Protein AF-0000000075077682 (afdb_homodimer)

Organism: Methylotuvimicrobium buryatense (NCBI:txid95641)

Solvent-accessible surface area (backbone atoms only — not comparable to full-atom values): 8031 Å² total; per-residue (Å²): 130,83,31,68,85,40,48,37,70,41,74,90,38,81,72,20,36,51,14,46,52,90,46,97,46,37,43,34,56,54,31,40,44,45,31,73,64,49,47,71,66,58,50,37,69,77,37,67,90,53,51,73,65,55,55,30,27,39,31,37,50,49,16,52,50,51,63,64,52,58,52,78,112,129,86,32,67,85,40,48,34,69,40,74,91,40,80,72,20,36,50,13,47,51,89,45,100,45,37,42,33,55,56,31,42,44,45,32,72,63,50,47,72,68,56,49,36,70,76,37,67,90,53,52,74,65,54,55,31,26,40,30,36,49,50,16,52,50,52,64,65,51,56,50,78,112

Secondary structure (DSSP, 8-state):
--GGGTEEE-TTSGGG-EEETTSS-BHHHHHHHHHTT--HHHHHHH-TT--HHHHHHHHHHHHHHHHH-----/--GGGTEEE-TTSGGG-EEETTSS-BHHHHHHHHHTT--HHHHHHH-TT--HHHHHHHHHHHHHHHHH-----

Foldseek 3Di:
DPLPQFWDFDCVAPNRAIDGHPDNHHLVNLVVCVVVPDDPVRVCVVPVVDDPVSSVSSVVVVVVVVVPPDPPD/DPLPQFWDFDCPAPNRAIDGHPDNHHLVNLVVCVVVPDDPVRVCVVPVVDDPVSSVSSVVVVVVVVVPPDPPD

Nearest PDB structures (foldseek):
  2ga1-assembly1_B  TM=9.363E-01  e=1.280E-04  Trichormus variabilis ATCC 29413
  5af3-assembly1_B  TM=8.537E-01  e=1.598E-02  Mycobacterium tuberculosis H37Rv
  5af3-assembly1_A  TM=8.541E-01  e=2.752E-02  Mycobacterium tuberculosis H37Rv
  2ga1-assembly1_B  TM=9.362E-01  e=9.724E-05  Trichormus variabilis ATCC 29413
  5af3-assembly1_B  TM=8.533E-01  e=1.956E-02  Mycobacterium tuberculosis H37Rv

Sequence (146 aa):
MDYRSIITIEPGKRGGKPCIRGLRITVYDVLGWLAEGMSEVEILDDYPELESNDIRACLAFAAEREHSLAAIIMDYRSIITIEPGKRGGKPCIRGLRITVYDVLGWLAEGMSEVEILDDYPELESNDIRACLAFAAEREHSLAAII

Radius of gyration: 14.72 Å; Cα contacts (8 Å, |Δi|>4): 223; chains: 2; bounding box: 34×37×28 Å

InterPro domains:
  IPR007367 VapB45-like, C-terminal [PF04255] (7-62)
  IPR009057 Homedomain-like superfamily [SSF46689] (1-66)
  IPR036388 Winged helix-like DNA-binding domain superfamily [G3DSA:1.10.10.10] (7-73)

pLDDT: mean 92.52, std 12.51, range [33.25, 98.69]

Structure (mmCIF, N/CA/C/O backbone):
data_AF-0000000075077682-model_v1
#
loop_
_entity.id
_entity.type
_entity.pdbx_description
1 polymer 'DUF433 domain-containing protein'
#
loop_
_atom_site.group_PDB
_atom_site.id
_atom_site.type_symbol
_atom_site.label_atom_id
_atom_site.label_alt_id
_atom_site.label_comp_id
_atom_site.label_asym_id
_atom_site.label_entity_id
_atom_site.label_seq_id
_atom_site.pdbx_PDB_ins_code
_atom_site.Cartn_x
_atom_site.Cartn_y
_atom_site.Cartn_z
_atom_site.occupancy
_atom_site.B_iso_or_equiv
_atom_site.auth_seq_id
_atom_site.auth_comp_id
_atom_site.auth_asym_id
_atom_site.auth_atom_id
_atom_site.pdbx_PDB_model_num
ATOM 1 N N . MET A 1 1 ? -2.986 8.555 -10.586 1 67.5 1 MET A N 1
ATOM 2 C CA . MET A 1 1 ? -3.242 9.586 -9.586 1 67.5 1 MET A CA 1
ATOM 3 C C . MET A 1 1 ? -1.949 10.297 -9.195 1 67.5 1 MET A C 1
ATOM 5 O O . MET A 1 1 ? -0.89 9.672 -9.125 1 67.5 1 MET A O 1
ATOM 9 N N . ASP A 1 2 ? -2.037 11.648 -9.234 1 84.25 2 ASP A N 1
ATOM 10 C CA . ASP A 1 2 ? -0.843 12.422 -8.906 1 84.25 2 ASP A CA 1
ATOM 11 C C . ASP A 1 2 ? -0.708 12.609 -7.395 1 84.25 2 ASP A C 1
ATOM 13 O O . ASP A 1 2 ? -1.332 13.508 -6.816 1 84.25 2 ASP A O 1
ATOM 17 N N . TYR A 1 3 ? 0.015 11.695 -6.75 1 93.62 3 TYR A N 1
ATOM 18 C CA . TYR A 1 3 ? 0.175 11.727 -5.301 1 93.62 3 TYR A CA 1
ATOM 19 C C . TYR A 1 3 ? 1.198 12.773 -4.887 1 93.62 3 TYR A C 1
ATOM 21 O O . TYR A 1 3 ? 1.394 13.031 -3.695 1 93.62 3 TYR A O 1
ATOM 29 N N . ARG A 1 4 ? 1.747 13.516 -5.719 1 90.81 4 ARG A N 1
ATOM 30 C CA . ARG A 1 4 ? 2.93 14.336 -5.465 1 90.81 4 ARG A CA 1
ATOM 31 C C . ARG A 1 4 ? 2.566 15.594 -4.684 1 90.81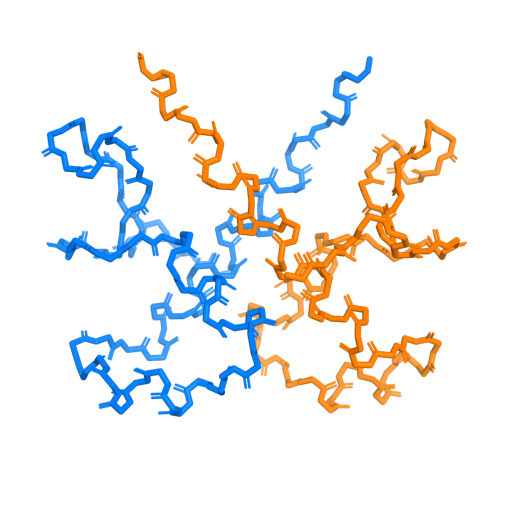 4 ARG A C 1
ATOM 33 O O . ARG A 1 4 ? 3.4 16.141 -3.963 1 90.81 4 ARG A O 1
ATOM 40 N N . SER A 1 5 ? 1.423 16.031 -4.883 1 94.69 5 SER A N 1
ATOM 41 C CA . SER A 1 5 ? 1.011 17.219 -4.145 1 94.69 5 SER A CA 1
ATOM 42 C C . SER A 1 5 ? 0.616 16.875 -2.715 1 94.69 5 SER A C 1
ATOM 44 O O . SER A 1 5 ? 0.468 17.766 -1.874 1 94.69 5 SER A O 1
ATOM 46 N N . ILE A 1 6 ? 0.501 15.602 -2.43 1 97.75 6 ILE A N 1
ATOM 47 C CA . ILE A 1 6 ? -0.024 15.18 -1.137 1 97.75 6 ILE A CA 1
ATOM 48 C C . ILE A 1 6 ? 1.099 14.57 -0.298 1 97.75 6 ILE A C 1
ATOM 50 O O . ILE A 1 6 ? 1.209 14.852 0.898 1 97.75 6 ILE A O 1
ATOM 54 N N . ILE A 1 7 ? 1.916 13.789 -0.891 1 97.81 7 ILE A N 1
ATOM 55 C CA . ILE A 1 7 ? 2.988 13.102 -0.182 1 97.81 7 ILE A CA 1
ATOM 56 C C . ILE A 1 7 ? 4.27 13.922 -0.259 1 97.81 7 ILE A C 1
ATOM 58 O O . ILE A 1 7 ? 4.738 14.258 -1.351 1 97.81 7 ILE A O 1
ATOM 62 N N . THR A 1 8 ? 4.809 14.203 0.878 1 95.62 8 THR A N 1
ATOM 63 C CA . THR A 1 8 ? 6.031 14.992 0.925 1 95.62 8 THR A CA 1
ATOM 64 C C . THR A 1 8 ? 7.117 14.266 1.711 1 95.62 8 THR A C 1
ATOM 66 O O . THR A 1 8 ? 6.816 13.461 2.596 1 95.62 8 THR A O 1
ATOM 69 N N . ILE A 1 9 ? 8.406 14.547 1.353 1 94.31 9 ILE A N 1
ATOM 70 C CA . ILE A 1 9 ? 9.578 14.055 2.064 1 94.31 9 ILE A CA 1
ATOM 71 C C . ILE A 1 9 ? 10.453 15.227 2.506 1 94.31 9 ILE A C 1
ATOM 73 O O . ILE A 1 9 ? 10.977 15.969 1.669 1 94.31 9 ILE A O 1
ATOM 77 N N . GLU A 1 10 ? 10.539 15.32 3.812 1 93.38 10 GLU A N 1
ATOM 78 C CA . GLU A 1 10 ? 11.312 16.422 4.391 1 93.38 10 GLU A CA 1
ATOM 79 C C . GLU A 1 10 ? 12.312 15.906 5.422 1 93.38 10 GLU A C 1
ATOM 81 O O . GLU A 1 10 ? 11.938 15.195 6.359 1 93.38 10 GLU A O 1
ATOM 86 N N . PRO A 1 11 ? 13.594 16.188 5.34 1 89.81 11 PRO A N 1
ATOM 87 C CA . PRO A 1 11 ? 14.641 15.68 6.238 1 89.81 11 PRO A CA 1
ATOM 88 C C . PRO A 1 11 ? 14.312 15.922 7.711 1 89.81 11 PRO A C 1
ATOM 90 O O . PRO A 1 11 ? 14.602 15.07 8.555 1 89.81 11 PRO A O 1
ATOM 93 N N . GLY A 1 12 ? 13.719 16.875 8.141 1 88.56 12 GLY A N 1
ATOM 94 C CA . GLY A 1 12 ? 13.453 17.203 9.531 1 88.56 12 GLY A CA 1
ATOM 95 C C . GLY A 1 12 ? 12.117 16.688 10.023 1 88.56 12 GLY A C 1
ATOM 96 O O . GLY A 1 12 ? 11.766 16.859 11.188 1 88.56 12 GLY A O 1
ATOM 97 N N . LYS A 1 13 ? 11.547 15.953 9.195 1 93.25 13 LYS A N 1
ATOM 98 C CA . LYS A 1 13 ? 10.227 15.445 9.539 1 93.25 13 LYS A CA 1
ATOM 99 C C . LYS A 1 13 ? 10.188 13.922 9.461 1 93.25 13 LYS A C 1
ATOM 101 O O . LYS A 1 13 ? 10.383 13.344 8.391 1 93.25 13 LYS A O 1
ATOM 106 N N . ARG A 1 14 ? 9.883 13.281 10.57 1 95.19 14 ARG A N 1
ATOM 107 C CA . ARG A 1 14 ? 9.789 11.828 10.688 1 95.19 14 ARG A CA 1
ATOM 108 C C . ARG A 1 14 ? 10.984 11.148 10.023 1 95.19 14 ARG A C 1
ATOM 110 O O . ARG A 1 14 ? 10.82 10.18 9.273 1 95.19 14 ARG A O 1
ATOM 117 N N . GLY A 1 15 ? 12.164 11.727 10.219 1 91.88 15 GLY A N 1
ATOM 118 C CA . GLY A 1 15 ? 13.391 11.125 9.727 1 91.88 15 GLY A CA 1
ATOM 119 C C . GLY A 1 15 ? 13.477 11.102 8.211 1 91.88 15 GLY A C 1
ATOM 120 O O . GLY A 1 15 ? 14.203 10.289 7.633 1 91.88 15 GLY A O 1
ATOM 121 N N . GLY A 1 16 ? 12.727 11.898 7.516 1 93.62 16 GLY A N 1
ATOM 122 C CA . GLY A 1 16 ? 12.789 11.961 6.066 1 93.62 16 GLY A CA 1
ATOM 123 C C . GLY A 1 16 ? 11.852 10.984 5.387 1 93.62 16 GLY A C 1
ATOM 124 O O . GLY A 1 16 ? 11.883 10.836 4.16 1 93.62 16 GLY A O 1
ATOM 125 N N . LYS A 1 17 ? 10.992 10.336 6.195 1 95.25 17 LYS A N 1
ATOM 126 C CA . LYS A 1 17 ? 10.008 9.414 5.633 1 95.25 17 LYS A CA 1
ATOM 127 C C . LYS A 1 17 ? 8.914 10.172 4.887 1 95.25 17 LYS A C 1
ATOM 129 O O . LYS A 1 17 ? 8.602 11.312 5.219 1 95.25 17 LYS A O 1
ATOM 134 N N . PRO A 1 18 ? 8.367 9.523 3.828 1 96.75 18 PRO A N 1
ATOM 135 C CA . PRO A 1 18 ? 7.254 10.188 3.15 1 96.75 18 PRO A CA 1
ATOM 136 C C . PRO A 1 18 ? 6.062 10.43 4.07 1 96.75 18 PRO A C 1
ATOM 138 O O . PRO A 1 18 ? 5.574 9.5 4.719 1 96.75 18 PRO A O 1
ATOM 141 N N . CYS A 1 19 ? 5.582 11.688 4.109 1 97.62 19 CYS A N 1
ATOM 142 C CA . CYS A 1 19 ? 4.488 12.094 4.984 1 97.62 19 CYS A CA 1
ATOM 143 C C . CYS A 1 19 ? 3.348 12.703 4.184 1 97.62 19 CYS A C 1
ATOM 145 O O . CYS A 1 19 ? 3.555 13.188 3.07 1 97.62 19 CYS A O 1
ATOM 147 N N . ILE A 1 20 ? 2.127 12.617 4.77 1 98.06 20 ILE A N 1
ATOM 148 C CA . ILE A 1 20 ? 0.943 13.188 4.133 1 98.06 20 ILE A CA 1
ATOM 149 C C . ILE A 1 20 ? 0.913 14.695 4.348 1 98.06 20 ILE A C 1
ATOM 151 O O . ILE A 1 20 ? 0.84 15.164 5.488 1 98.06 20 ILE A O 1
ATOM 155 N N . ARG A 1 21 ? 1.022 15.422 3.188 1 93.94 21 ARG A N 1
ATOM 156 C CA . ARG A 1 21 ? 0.955 16.875 3.24 1 93.94 21 ARG A CA 1
ATOM 157 C C . ARG A 1 21 ? 1.916 17.438 4.285 1 93.94 21 ARG A C 1
ATOM 159 O O . ARG A 1 21 ? 3.117 17.156 4.242 1 93.94 21 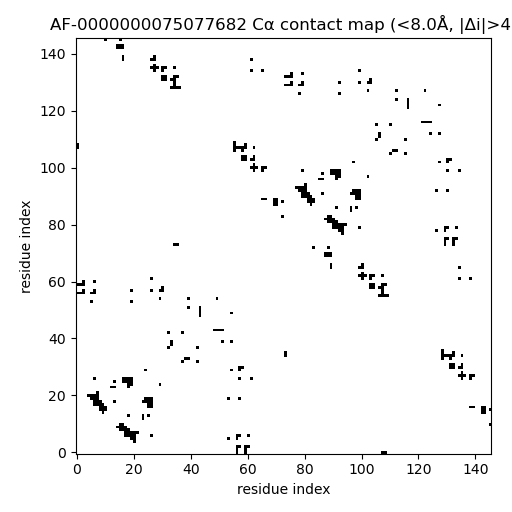ARG A O 1
ATOM 166 N N . GLY A 1 22 ? 1.599 18.078 5.133 1 91.38 22 GLY A N 1
ATOM 167 C CA . GLY A 1 22 ? 2.373 18.688 6.199 1 91.38 22 GLY A CA 1
ATOM 168 C C . GLY A 1 22 ? 2.123 18.047 7.555 1 91.38 22 GLY A C 1
ATOM 169 O O . GLY A 1 22 ? 2.432 18.656 8.586 1 91.38 22 GLY A O 1
ATOM 170 N N . LEU A 1 23 ? 1.621 16.922 7.504 1 96.5 23 LEU A N 1
ATOM 171 C CA . LEU A 1 23 ? 1.32 16.203 8.734 1 96.5 23 LEU A CA 1
ATOM 172 C C . LEU A 1 23 ? 2.455 15.258 9.102 1 96.5 23 LEU A C 1
ATOM 174 O O . LEU A 1 23 ? 3.338 14.992 8.281 1 96.5 23 LEU A O 1
ATOM 178 N N . ARG A 1 24 ? 2.465 14.844 10.375 1 96.81 24 ARG A N 1
ATOM 179 C CA . ARG A 1 24 ? 3.443 13.859 10.828 1 96.81 24 ARG A CA 1
ATOM 180 C C . ARG A 1 24 ? 2.861 12.453 10.781 1 96.81 24 ARG A C 1
ATOM 182 O O . ARG A 1 24 ? 2.922 11.719 11.773 1 96.81 24 ARG A O 1
ATOM 189 N N . ILE A 1 25 ? 2.123 12.148 9.711 1 98.38 25 ILE A N 1
ATOM 190 C CA . ILE A 1 25 ? 1.588 10.836 9.391 1 98.38 25 ILE A CA 1
ATOM 191 C C . ILE A 1 25 ? 2.248 10.305 8.117 1 98.38 25 ILE A C 1
ATOM 193 O O . ILE A 1 25 ? 2.152 10.93 7.059 1 98.38 25 ILE A O 1
ATOM 197 N N . THR A 1 26 ? 2.938 9.242 8.25 1 98.12 26 THR A N 1
ATOM 198 C CA . THR A 1 26 ? 3.711 8.719 7.125 1 98.12 26 THR A CA 1
ATOM 199 C C . THR A 1 26 ? 2.852 7.812 6.25 1 98.12 26 THR A C 1
ATOM 201 O O . THR A 1 26 ? 1.797 7.34 6.684 1 98.12 26 THR A O 1
ATOM 204 N N . VAL A 1 27 ? 3.369 7.551 5.059 1 98.31 27 VAL A N 1
ATOM 205 C CA . VAL A 1 27 ? 2.785 6.551 4.172 1 98.31 27 VAL A CA 1
ATOM 206 C C . VAL A 1 27 ? 2.781 5.188 4.863 1 98.31 27 VAL A C 1
ATOM 208 O O . VAL A 1 27 ? 1.798 4.449 4.781 1 98.31 27 VAL A O 1
ATOM 211 N N . TYR A 1 28 ? 3.803 4.895 5.598 1 97.5 28 TYR A N 1
ATOM 212 C CA . TYR A 1 28 ? 3.922 3.643 6.332 1 97.5 28 TYR A CA 1
ATOM 213 C C . TYR A 1 28 ? 2.779 3.482 7.328 1 97.5 28 TYR A C 1
ATOM 215 O O . TYR A 1 28 ? 2.213 2.396 7.465 1 97.5 28 TYR A O 1
ATOM 223 N N . ASP A 1 29 ? 2.467 4.523 8.008 1 98.25 29 ASP A N 1
ATOM 224 C CA . ASP A 1 29 ? 1.383 4.453 8.984 1 98.25 29 ASP A CA 1
ATOM 225 C C . ASP A 1 29 ? 0.073 4.031 8.312 1 98.25 29 ASP A C 1
ATOM 227 O O . ASP A 1 29 ? -0.589 3.1 8.773 1 98.25 29 ASP A O 1
ATOM 231 N N . VAL A 1 30 ? -0.243 4.707 7.266 1 98.69 30 VAL A N 1
ATOM 232 C CA . VAL A 1 30 ? -1.511 4.48 6.578 1 98.69 30 VAL A CA 1
ATOM 233 C C . VAL A 1 30 ? -1.551 3.061 6.023 1 98.69 30 VAL A C 1
ATOM 235 O O . VAL A 1 30 ? -2.535 2.342 6.215 1 98.69 30 VAL A O 1
ATOM 238 N N . LEU A 1 31 ? -0.479 2.67 5.379 1 98.38 31 LEU A N 1
ATOM 239 C CA . LEU A 1 31 ? -0.433 1.32 4.824 1 98.38 31 LEU A CA 1
ATOM 240 C C . LEU A 1 31 ? -0.52 0.275 5.934 1 98.38 31 LEU A C 1
ATOM 242 O O . LEU A 1 31 ? -1.127 -0.782 5.75 1 98.38 31 LEU A O 1
ATOM 246 N N . GLY A 1 32 ? 0.101 0.533 7.039 1 98.25 32 GLY A N 1
ATOM 247 C CA . GLY A 1 32 ? 0.041 -0.368 8.18 1 98.25 32 GLY A CA 1
ATOM 248 C C . GLY A 1 32 ? -1.365 -0.56 8.719 1 98.25 32 GLY A C 1
ATOM 249 O O . GLY A 1 32 ? -1.774 -1.684 9.016 1 98.25 32 GLY A O 1
ATOM 250 N N . TRP A 1 33 ? -2.107 0.535 8.859 1 98.56 33 TRP A N 1
ATOM 251 C CA . TRP A 1 33 ? -3.484 0.442 9.328 1 98.56 33 TRP A CA 1
ATOM 252 C C . TRP A 1 33 ? -4.336 -0.378 8.359 1 98.56 33 TRP A C 1
ATOM 254 O O . TRP A 1 33 ? -5.098 -1.25 8.789 1 98.56 33 TRP A O 1
ATOM 264 N N . LEU A 1 34 ? -4.16 -0.097 7.059 1 98 34 LEU A N 1
ATOM 265 C CA . LEU A 1 34 ? -4.887 -0.864 6.055 1 98 34 LEU A CA 1
ATOM 266 C C . LEU A 1 34 ? -4.527 -2.344 6.137 1 98 34 LEU A C 1
ATOM 268 O O . LEU A 1 34 ? -5.406 -3.205 6.035 1 98 34 LEU A O 1
ATOM 272 N N . ALA A 1 35 ? -3.285 -2.625 6.371 1 97.56 35 ALA A N 1
ATOM 273 C CA . ALA A 1 35 ? -2.807 -4 6.465 1 97.56 35 ALA A CA 1
ATOM 274 C C . ALA A 1 35 ? -3.426 -4.719 7.66 1 97.56 35 ALA A C 1
ATOM 276 O O . ALA A 1 35 ? -3.654 -5.93 7.613 1 97.56 35 ALA A O 1
ATOM 277 N N . GLU A 1 36 ? -3.727 -3.996 8.641 1 96.62 36 GLU A N 1
ATOM 278 C CA . GLU A 1 36 ? -4.312 -4.559 9.859 1 96.62 36 GLU A CA 1
ATOM 279 C C . GLU A 1 36 ? -5.82 -4.746 9.703 1 96.62 36 GLU A C 1
ATOM 281 O O . GLU A 1 36 ? -6.48 -5.262 10.609 1 96.62 36 GLU A O 1
ATOM 286 N N . GLY A 1 37 ? -6.367 -4.234 8.641 1 95.56 37 GLY A N 1
ATOM 287 C CA . GLY A 1 37 ? -7.766 -4.504 8.344 1 95.56 37 GLY A CA 1
ATOM 288 C C . GLY A 1 37 ? -8.672 -3.309 8.594 1 95.56 37 GLY A C 1
ATOM 289 O O . GLY A 1 37 ? -9.891 -3.4 8.43 1 95.56 37 GLY A O 1
ATOM 290 N N . MET A 1 38 ? -8.055 -2.248 8.945 1 97.25 38 MET A N 1
ATOM 291 C CA . MET A 1 38 ? -8.891 -1.062 9.102 1 97.25 38 MET A CA 1
ATOM 292 C C . MET A 1 38 ? -9.414 -0.581 7.754 1 97.25 38 MET A C 1
ATOM 294 O O . MET A 1 38 ? -8.688 -0.577 6.766 1 97.25 38 MET A O 1
ATOM 298 N N . SER A 1 39 ? -10.688 -0.168 7.75 1 96.44 39 SER A N 1
ATOM 299 C CA . SER A 1 39 ? -11.258 0.426 6.543 1 96.44 39 SER A CA 1
ATOM 300 C C . SER A 1 39 ? -10.875 1.898 6.422 1 96.44 39 SER A C 1
ATOM 302 O O . SER A 1 39 ? -10.445 2.518 7.398 1 96.44 39 SER A O 1
ATOM 304 N N . GLU A 1 40 ? -11.07 2.42 5.203 1 97.31 40 GLU A N 1
ATOM 305 C CA . GLU A 1 40 ? -10.859 3.852 5.008 1 97.31 40 GLU A CA 1
ATOM 306 C C . GLU A 1 40 ? -11.703 4.672 5.98 1 97.31 40 GLU A C 1
ATOM 308 O O . GLU A 1 40 ? -11.219 5.637 6.57 1 97.31 40 GLU A O 1
ATOM 313 N N . VAL A 1 41 ? -12.883 4.246 6.117 1 97.31 41 VAL A N 1
ATOM 314 C CA . VAL A 1 41 ? -13.805 4.969 6.984 1 97.31 41 VAL A CA 1
ATOM 315 C C . VAL A 1 41 ? -13.289 4.953 8.422 1 97.31 41 VAL A C 1
ATOM 317 O O . VAL A 1 41 ? -13.297 5.984 9.102 1 97.31 41 VAL A O 1
ATOM 320 N N . GLU A 1 42 ? -12.844 3.854 8.914 1 98.31 42 GLU A N 1
ATOM 321 C CA . GLU A 1 42 ? -12.289 3.736 10.258 1 98.31 42 GLU A CA 1
ATOM 322 C C . GLU A 1 42 ? -11.07 4.629 10.438 1 98.31 42 GLU A C 1
ATOM 324 O O . GLU A 1 42 ? -10.922 5.305 11.461 1 98.31 42 GLU A O 1
ATOM 329 N N . ILE A 1 43 ? -10.211 4.688 9.477 1 98.69 43 ILE A N 1
ATOM 330 C CA . ILE A 1 43 ? -8.992 5.488 9.539 1 98.69 43 ILE A CA 1
ATOM 331 C C . ILE A 1 43 ? -9.352 6.973 9.617 1 98.69 43 ILE A C 1
ATOM 333 O O . ILE A 1 43 ? -8.812 7.707 10.445 1 98.69 43 ILE A O 1
ATOM 337 N N . LEU A 1 44 ? -10.297 7.398 8.781 1 98.56 44 LEU A N 1
ATOM 338 C CA . LEU A 1 44 ? -10.672 8.805 8.734 1 98.56 44 LEU A CA 1
ATOM 339 C C . LEU A 1 44 ? -11.367 9.227 10.023 1 98.56 44 LEU A C 1
ATOM 341 O O . LEU A 1 44 ? -11.25 10.375 10.453 1 98.56 44 LEU A O 1
ATOM 345 N N . ASP A 1 45 ? -12.078 8.281 10.656 1 98.62 45 ASP A N 1
ATOM 346 C CA . ASP A 1 45 ? -12.695 8.555 11.945 1 98.62 45 ASP A CA 1
ATOM 347 C C . ASP A 1 45 ? -11.641 8.758 13.031 1 98.62 45 ASP A C 1
ATOM 349 O O . ASP A 1 45 ? -11.789 9.633 13.891 1 98.62 45 ASP A O 1
ATOM 353 N N . ASP A 1 46 ? -10.562 8.031 13.008 1 98.5 46 ASP A N 1
ATOM 354 C CA . ASP A 1 46 ? -9.5 8.086 14.008 1 98.5 46 ASP A CA 1
ATOM 355 C C . ASP A 1 46 ? -8.57 9.266 13.766 1 98.5 46 ASP A C 1
ATOM 357 O O . ASP A 1 46 ? -7.965 9.797 14.695 1 98.5 46 ASP A O 1
ATOM 361 N N . TYR A 1 47 ? -8.438 9.602 12.508 1 98.5 47 TYR A N 1
ATOM 362 C CA . TYR A 1 47 ? -7.586 10.711 12.086 1 98.5 47 TYR A CA 1
ATOM 363 C C . TYR A 1 47 ? -8.344 11.672 11.18 1 98.5 47 TYR A C 1
ATOM 365 O O . TYR A 1 47 ? -8.117 11.695 9.969 1 98.5 47 TYR A O 1
ATOM 373 N N . PRO A 1 48 ? -9.148 12.461 11.836 1 98.31 48 PRO A N 1
ATOM 374 C CA . PRO A 1 48 ? -10.023 13.336 11.062 1 98.31 48 PRO A CA 1
ATOM 375 C C . PRO A 1 48 ? -9.258 14.359 10.234 1 98.31 48 PRO A C 1
ATOM 377 O O . PRO A 1 48 ? -9.828 14.992 9.344 1 98.31 48 PRO A O 1
ATOM 380 N N . GLU A 1 49 ? -7.988 14.562 10.5 1 98.12 49 GLU A N 1
ATOM 381 C CA . GLU A 1 49 ? -7.152 15.461 9.703 1 98.12 49 GLU A CA 1
ATOM 382 C C . GLU A 1 49 ? -6.863 14.859 8.328 1 98.12 49 GLU A C 1
ATOM 384 O O . GLU A 1 49 ? -6.418 15.57 7.422 1 98.12 49 GLU A O 1
ATOM 389 N N . LEU A 1 50 ? -7.094 13.633 8.195 1 98.5 50 LEU A N 1
ATOM 390 C CA . LEU A 1 50 ? -6.863 12.969 6.918 1 98.5 50 LEU A CA 1
ATOM 391 C C . LEU A 1 50 ? -8.094 13.062 6.027 1 98.5 50 LEU A C 1
ATOM 393 O O . LEU A 1 50 ? -9.211 13.219 6.52 1 98.5 50 LEU A O 1
ATOM 397 N N . GLU A 1 51 ? -7.836 12.969 4.68 1 97.19 51 GLU A N 1
ATOM 398 C CA . GLU A 1 51 ? -8.883 12.875 3.666 1 97.19 51 GLU A CA 1
ATOM 399 C C . GLU A 1 51 ? -8.766 11.586 2.867 1 97.19 51 GLU A C 1
ATOM 401 O O . GLU A 1 51 ? -7.703 10.961 2.83 1 97.19 51 GLU A O 1
ATOM 406 N N . SER A 1 52 ? -9.914 11.25 2.213 1 96.88 52 SER A N 1
ATOM 407 C CA . SER A 1 52 ? -9.914 10.047 1.387 1 96.88 52 SER A CA 1
ATOM 408 C C . SER A 1 52 ? -8.789 10.086 0.352 1 96.88 52 SER A C 1
ATOM 410 O O . SER A 1 52 ? -8.125 9.078 0.112 1 96.88 52 SER A O 1
ATOM 412 N N . ASN A 1 53 ? -8.617 11.25 -0.184 1 96.62 53 ASN A N 1
ATOM 413 C CA . ASN A 1 53 ? -7.578 11.406 -1.199 1 96.62 53 ASN A CA 1
ATOM 414 C C . ASN A 1 53 ? -6.184 11.172 -0.617 1 96.62 53 ASN A C 1
ATOM 416 O O . ASN A 1 53 ? -5.273 10.742 -1.328 1 96.62 53 ASN A O 1
ATOM 420 N N . ASP A 1 54 ? -5.988 11.406 0.618 1 98.12 54 ASP A N 1
ATOM 421 C CA . ASP A 1 54 ? -4.707 11.141 1.264 1 98.12 54 ASP A CA 1
ATOM 422 C C . ASP A 1 54 ? -4.41 9.641 1.292 1 98.12 54 ASP A C 1
ATOM 424 O O . ASP A 1 54 ? -3.275 9.227 1.047 1 98.12 54 ASP A O 1
ATOM 428 N N . ILE A 1 55 ? -5.469 8.891 1.578 1 98.25 55 ILE A N 1
ATOM 429 C CA . ILE A 1 55 ? -5.312 7.438 1.632 1 98.25 55 ILE A CA 1
ATOM 430 C C . ILE A 1 55 ? -4.984 6.902 0.24 1 98.25 55 ILE A C 1
ATOM 432 O O . ILE A 1 55 ? -4.047 6.117 0.076 1 98.25 55 ILE A O 1
ATOM 436 N N . ARG A 1 56 ? -5.684 7.406 -0.731 1 97.56 56 ARG A N 1
ATOM 437 C CA . ARG A 1 56 ? -5.43 6.977 -2.102 1 97.56 56 ARG A CA 1
ATOM 438 C C . ARG A 1 56 ? -4.023 7.363 -2.547 1 97.56 56 ARG A C 1
ATOM 440 O O . ARG A 1 56 ? -3.365 6.609 -3.264 1 97.56 56 ARG A O 1
ATOM 447 N N . ALA A 1 57 ? -3.607 8.539 -2.176 1 98.31 57 ALA A N 1
ATOM 448 C CA . ALA A 1 57 ? -2.264 8.992 -2.518 1 98.31 57 ALA A CA 1
ATOM 449 C C . ALA A 1 57 ? -1.2 8.078 -1.923 1 98.31 57 ALA A C 1
ATOM 451 O O . ALA A 1 57 ? -0.193 7.781 -2.57 1 98.31 57 ALA A O 1
ATOM 452 N N . CYS A 1 58 ? -1.397 7.625 -0.697 1 98.62 58 CYS A N 1
ATOM 453 C CA . CYS A 1 58 ? -0.461 6.688 -0.083 1 98.62 58 CYS A CA 1
ATOM 454 C C . CYS A 1 58 ? -0.367 5.402 -0.894 1 98.62 58 CYS A C 1
ATOM 456 O O . CYS A 1 58 ? 0.729 4.891 -1.13 1 98.62 58 CYS A O 1
ATOM 458 N N . LEU A 1 59 ? -1.511 4.93 -1.301 1 98.44 59 LEU A N 1
ATOM 459 C CA . LEU A 1 59 ? -1.563 3.701 -2.086 1 98.44 59 LEU A CA 1
ATOM 460 C C . LEU A 1 59 ? -0.883 3.891 -3.438 1 98.44 59 LEU A C 1
ATOM 462 O O . LEU A 1 59 ? -0.122 3.027 -3.881 1 98.44 59 LEU A O 1
ATOM 466 N N . ALA A 1 60 ? -1.134 4.969 -4.074 1 98.19 60 ALA A N 1
ATOM 467 C CA . ALA A 1 60 ? -0.522 5.266 -5.367 1 98.19 60 ALA A CA 1
ATOM 468 C C . ALA A 1 60 ? 0.991 5.41 -5.238 1 98.19 60 ALA A C 1
ATOM 470 O O . ALA A 1 60 ? 1.743 4.91 -6.078 1 98.19 60 ALA A O 1
ATOM 471 N N . PHE A 1 61 ? 1.42 6.121 -4.219 1 97.5 61 PHE A N 1
ATOM 472 C CA . PHE A 1 61 ? 2.84 6.281 -3.93 1 97.5 61 PHE A CA 1
ATOM 473 C C . PHE A 1 61 ? 3.52 4.926 -3.775 1 97.5 61 PHE A C 1
ATOM 475 O O . PHE A 1 61 ? 4.555 4.672 -4.391 1 97.5 61 PHE A O 1
ATOM 482 N N . ALA A 1 62 ? 2.896 4.074 -2.967 1 96.94 62 ALA A N 1
ATOM 483 C CA . ALA A 1 62 ? 3.457 2.748 -2.717 1 96.94 62 ALA A CA 1
ATOM 484 C C . ALA A 1 62 ? 3.473 1.91 -3.99 1 96.94 62 ALA A C 1
ATOM 486 O O . ALA A 1 62 ? 4.426 1.171 -4.242 1 96.94 62 ALA A O 1
ATOM 487 N N . ALA A 1 63 ? 2.418 1.992 -4.754 1 96.69 63 ALA A N 1
ATOM 488 C CA . ALA A 1 63 ? 2.367 1.27 -6.023 1 96.69 63 ALA A CA 1
ATOM 489 C C . ALA A 1 63 ? 3.518 1.684 -6.938 1 96.69 63 ALA A C 1
ATOM 491 O O . ALA A 1 63 ? 4.211 0.832 -7.496 1 96.69 63 ALA A O 1
ATOM 492 N N . GLU A 1 64 ? 3.715 2.93 -7.09 1 94.56 64 GLU A N 1
ATOM 493 C CA . GLU A 1 64 ? 4.781 3.428 -7.957 1 94.56 64 GLU A CA 1
ATOM 494 C C . GLU A 1 64 ? 6.152 2.984 -7.453 1 94.56 64 GLU A C 1
ATOM 496 O O . GLU A 1 64 ? 7.027 2.641 -8.25 1 94.56 64 GLU A O 1
ATOM 501 N N . ARG A 1 65 ? 6.371 3.047 -6.184 1 92.38 65 ARG A N 1
ATOM 502 C CA . ARG A 1 65 ? 7.629 2.58 -5.613 1 92.38 65 ARG A CA 1
ATOM 503 C C . ARG A 1 65 ? 7.883 1.12 -5.969 1 92.38 65 ARG A C 1
ATOM 505 O O . ARG A 1 65 ? 9 0.754 -6.344 1 92.38 65 A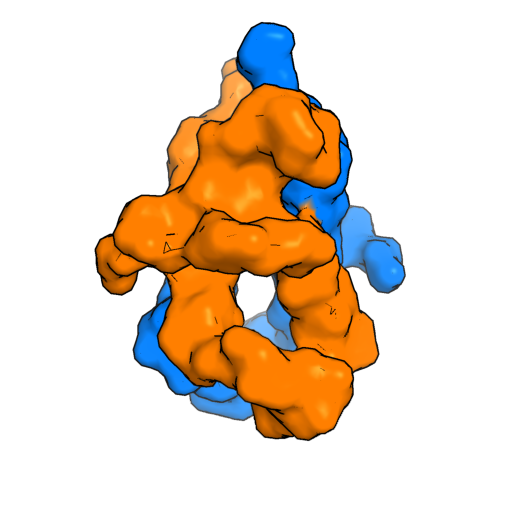RG A O 1
ATOM 512 N N . GLU A 1 66 ? 6.84 0.284 -5.859 1 92.56 66 GLU A N 1
ATOM 513 C CA . GLU A 1 66 ? 6.988 -1.139 -6.152 1 92.56 66 GLU A CA 1
ATOM 514 C C . GLU A 1 66 ? 7.18 -1.376 -7.648 1 92.56 66 GLU A C 1
ATOM 516 O O . GLU A 1 66 ? 7.816 -2.352 -8.055 1 92.56 66 GLU A O 1
ATOM 521 N N . HIS A 1 67 ? 6.621 -0.483 -8.391 1 90 67 HIS A N 1
ATOM 522 C CA . HIS A 1 67 ? 6.812 -0.597 -9.836 1 90 67 HIS A CA 1
ATOM 523 C C . HIS A 1 67 ? 8.258 -0.323 -10.227 1 90 67 HIS A C 1
ATOM 525 O O . HIS A 1 67 ? 8.805 -0.98 -11.117 1 90 67 HIS A O 1
ATOM 531 N N . SER A 1 68 ? 8.773 0.594 -9.531 1 85.06 68 SER A N 1
ATOM 532 C CA . SER A 1 68 ? 10.094 1.099 -9.906 1 85.06 68 SER A CA 1
ATOM 533 C C . SER A 1 68 ? 11.203 0.236 -9.312 1 85.06 68 SER A C 1
ATOM 535 O O . SER A 1 68 ? 12.312 0.185 -9.844 1 85.06 68 SER A O 1
ATOM 537 N N . LEU A 1 69 ? 10.906 -0.241 -8.078 1 72.12 69 LEU A N 1
ATOM 538 C CA . LEU A 1 69 ? 11.93 -1.049 -7.438 1 72.12 69 LEU A CA 1
ATOM 539 C C . LEU A 1 69 ? 12.109 -2.379 -8.156 1 72.12 69 LEU A C 1
ATOM 541 O O . LEU A 1 69 ? 11.141 -3.09 -8.414 1 72.12 69 LEU A O 1
ATOM 545 N N . ALA A 1 70 ? 12.93 -2.291 -9.219 1 55.75 70 ALA A N 1
ATOM 546 C CA . ALA A 1 70 ? 13.344 -3.533 -9.867 1 55.75 70 ALA A CA 1
ATOM 547 C C . ALA A 1 70 ? 14.156 -4.402 -8.914 1 55.75 70 ALA A C 1
ATOM 549 O O . ALA A 1 70 ? 14.812 -3.893 -8 1 55.75 70 ALA A O 1
ATOM 550 N N . ALA A 1 71 ? 13.68 -5.727 -8.625 1 50.28 71 ALA A N 1
ATOM 551 C CA . ALA A 1 71 ? 14.625 -6.598 -7.922 1 50.28 71 ALA A CA 1
ATOM 552 C C . ALA A 1 71 ? 16.047 -6.414 -8.453 1 50.28 71 ALA A C 1
ATOM 554 O O . ALA A 1 71 ? 16.344 -6.777 -9.594 1 50.28 71 ALA A O 1
ATOM 555 N N . ILE A 1 72 ? 16.5 -5.211 -8.195 1 44.19 72 ILE A N 1
ATOM 556 C CA . ILE A 1 72 ? 17.906 -5.242 -8.57 1 44.19 72 ILE A CA 1
ATOM 557 C C . ILE A 1 72 ? 18.531 -6.551 -8.094 1 44.19 72 ILE A C 1
ATOM 559 O O . ILE A 1 72 ? 18.656 -6.785 -6.891 1 44.19 72 ILE A O 1
ATOM 563 N N . ILE A 1 73 ? 17.969 -7.539 -8.375 1 33.25 73 ILE A N 1
ATOM 564 C CA . ILE A 1 73 ? 18.906 -8.656 -8.336 1 33.25 73 ILE A CA 1
ATOM 565 C C . ILE A 1 73 ? 20.016 -8.43 -9.359 1 33.25 73 ILE A C 1
ATOM 567 O O . ILE A 1 73 ? 19.75 -7.973 -10.477 1 33.25 73 ILE A O 1
ATOM 571 N N . MET B 1 1 ? 1.604 -8.75 10.516 1 68.56 1 MET B N 1
ATOM 572 C CA . MET B 1 1 ? 1.18 -9.828 9.633 1 68.56 1 MET B CA 1
ATOM 573 C C . MET B 1 1 ? 2.361 -10.375 8.836 1 68.56 1 MET B C 1
ATOM 575 O O . MET B 1 1 ? 3.256 -9.617 8.445 1 68.56 1 MET B O 1
ATOM 579 N N . ASP B 1 2 ? 2.457 -11.727 8.859 1 84.56 2 ASP B N 1
ATOM 580 C CA . ASP B 1 2 ? 3.574 -12.344 8.148 1 84.56 2 ASP B CA 1
ATOM 581 C C . ASP B 1 2 ? 3.242 -12.547 6.672 1 84.56 2 ASP B C 1
ATOM 583 O O . ASP B 1 2 ? 2.596 -13.531 6.305 1 84.56 2 ASP B O 1
ATOM 587 N N . TYR B 1 3 ? 3.607 -11.562 5.852 1 93.5 3 TYR B N 1
ATOM 588 C CA . TYR B 1 3 ? 3.299 -11.602 4.426 1 93.5 3 TYR B CA 1
ATOM 589 C C . TYR B 1 3 ? 4.266 -12.523 3.686 1 93.5 3 TYR B C 1
ATOM 591 O O . TYR B 1 3 ? 4.098 -12.773 2.49 1 93.5 3 TYR B O 1
ATOM 599 N N . ARG B 1 4 ? 5.137 -13.164 4.281 1 90.94 4 ARG B N 1
ATOM 600 C CA . ARG B 1 4 ? 6.27 -13.828 3.646 1 90.94 4 ARG B CA 1
ATOM 601 C C . ARG B 1 4 ? 5.836 -15.133 2.988 1 90.94 4 ARG B C 1
ATOM 603 O O . ARG B 1 4 ? 6.465 -15.586 2.029 1 90.94 4 ARG B O 1
ATOM 610 N N . SER B 1 5 ? 4.883 -15.711 3.539 1 94.56 5 SER B N 1
ATOM 611 C CA . SER B 1 5 ? 4.414 -16.953 2.943 1 94.56 5 SER B CA 1
ATOM 612 C C . SER B 1 5 ? 3.545 -16.688 1.718 1 94.56 5 SER B C 1
ATOM 614 O O . SER B 1 5 ? 3.26 -17.609 0.944 1 94.56 5 SER B O 1
ATOM 616 N N . ILE B 1 6 ? 3.188 -15.461 1.519 1 97.69 6 ILE B N 1
ATOM 617 C CA . ILE B 1 6 ? 2.23 -15.133 0.467 1 97.69 6 ILE B CA 1
ATOM 618 C C . ILE B 1 6 ? 2.945 -14.406 -0.669 1 97.69 6 ILE B C 1
ATOM 620 O O . ILE B 1 6 ? 2.709 -14.695 -1.845 1 97.69 6 ILE B O 1
ATOM 624 N N . ILE B 1 7 ? 3.801 -13.508 -0.361 1 97.75 7 ILE B N 1
ATOM 625 C CA . ILE B 1 7 ? 4.496 -12.703 -1.356 1 97.75 7 ILE B CA 1
ATOM 626 C C . ILE B 1 7 ? 5.832 -13.352 -1.708 1 97.75 7 ILE B C 1
ATOM 628 O O . ILE B 1 7 ? 6.66 -13.602 -0.827 1 97.75 7 ILE B O 1
ATOM 632 N N . THR B 1 8 ? 6.016 -13.562 -2.961 1 95.5 8 THR B N 1
ATOM 633 C CA . THR B 1 8 ? 7.254 -14.195 -3.408 1 95.5 8 THR B CA 1
ATOM 634 C C . THR B 1 8 ? 7.93 -13.344 -4.484 1 95.5 8 THR B C 1
ATOM 636 O O . THR B 1 8 ? 7.262 -12.609 -5.211 1 95.5 8 THR B O 1
ATOM 639 N N . ILE B 1 9 ? 9.289 -13.461 -4.559 1 94.19 9 ILE B N 1
ATOM 640 C CA . ILE B 1 9 ? 10.102 -12.836 -5.598 1 94.19 9 ILE B CA 1
ATOM 641 C C . ILE B 1 9 ? 10.922 -13.898 -6.32 1 94.19 9 ILE B C 1
ATOM 643 O O . ILE B 1 9 ? 11.773 -14.555 -5.711 1 94.19 9 ILE B O 1
ATOM 647 N N . GLU B 1 10 ? 10.609 -14.008 -7.582 1 93.12 10 GLU B N 1
ATOM 648 C CA . GLU B 1 10 ? 11.281 -15.008 -8.398 1 93.12 10 GLU B CA 1
ATOM 649 C C . GLU B 1 10 ? 11.836 -14.391 -9.688 1 93.12 10 GLU B C 1
ATOM 651 O O . GLU B 1 10 ? 11.102 -13.742 -10.438 1 93.12 10 GLU B O 1
ATOM 656 N N . PRO B 1 11 ? 13.094 -14.492 -10.047 1 89.69 11 PRO B N 1
ATOM 657 C CA . PRO B 1 11 ? 13.727 -13.875 -11.211 1 89.69 11 PRO B CA 1
ATOM 658 C C . PRO B 1 11 ? 12.984 -14.172 -12.516 1 89.69 11 PRO B C 1
ATOM 660 O O . PRO B 1 11 ? 12.883 -13.297 -13.383 1 89.69 11 PRO B O 1
ATOM 663 N N . GLY B 1 12 ? 12.406 -15.211 -12.758 1 88.38 12 GLY B N 1
ATOM 664 C CA . GLY B 1 12 ? 11.75 -15.602 -13.992 1 88.38 12 GLY B CA 1
ATOM 665 C C . GLY B 1 12 ? 10.273 -15.266 -14.016 1 88.38 12 GLY B C 1
ATOM 666 O O . GLY B 1 12 ? 9.5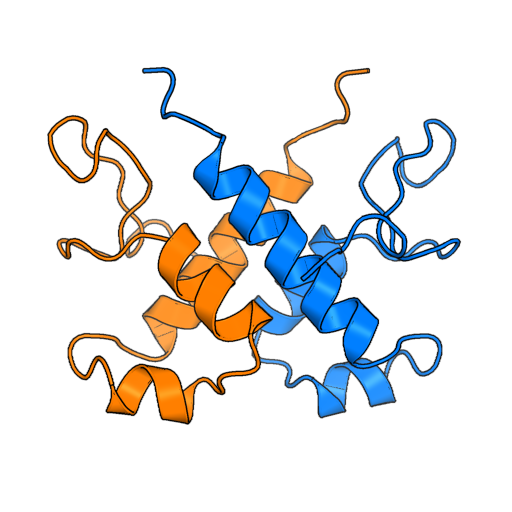94 -15.484 -15.023 1 88.38 12 GLY B O 1
ATOM 667 N N . LYS B 1 13 ? 9.922 -14.617 -13.031 1 93.19 13 LYS B N 1
ATOM 668 C CA . LYS B 1 13 ? 8.5 -14.281 -12.914 1 93.19 13 LYS B CA 1
ATOM 669 C C . LYS B 1 13 ? 8.297 -12.773 -12.797 1 93.19 13 LYS B C 1
ATOM 671 O O . LYS B 1 13 ? 8.75 -12.156 -11.828 1 93.19 13 LYS B O 1
ATOM 676 N N . ARG B 1 14 ? 7.578 -12.203 -13.734 1 95.06 14 ARG B N 1
ATOM 677 C CA . ARG B 1 14 ? 7.273 -10.773 -13.789 1 95.06 14 ARG B CA 1
ATOM 678 C C . ARG B 1 14 ? 8.523 -9.938 -13.523 1 95.06 14 ARG B C 1
ATOM 680 O O . ARG B 1 14 ? 8.484 -8.984 -12.742 1 95.06 14 ARG B O 1
ATOM 687 N N . GLY B 1 15 ? 9.656 -10.367 -14.102 1 91.75 15 GLY B N 1
ATOM 688 C CA . GLY B 1 15 ? 10.891 -9.602 -14.008 1 91.75 15 GLY B CA 1
ATOM 689 C C . GLY B 1 15 ? 11.445 -9.539 -12.594 1 91.75 15 GLY B C 1
ATOM 690 O O . GLY B 1 15 ? 12.195 -8.625 -12.258 1 91.75 15 GLY B O 1
ATOM 691 N N . GLY B 1 16 ? 11.047 -10.414 -11.719 1 93.38 16 GLY B N 1
ATOM 692 C CA . GLY B 1 16 ? 11.578 -10.438 -10.359 1 93.38 16 GLY B CA 1
ATOM 693 C C . GLY B 1 16 ? 10.781 -9.578 -9.398 1 93.38 16 GLY B C 1
ATOM 694 O O . GLY B 1 16 ? 11.18 -9.391 -8.242 1 93.38 16 GLY B O 1
ATOM 695 N N . LYS B 1 17 ? 9.633 -9.062 -9.875 1 95.19 17 LYS B N 1
ATOM 696 C CA . LYS B 1 17 ? 8.766 -8.266 -9.016 1 95.19 17 LYS B CA 1
ATOM 697 C C . LYS B 1 17 ? 8.078 -9.141 -7.973 1 95.19 17 LYS B C 1
ATOM 699 O O . LYS B 1 17 ? 7.824 -10.328 -8.219 1 95.19 17 LYS B O 1
ATOM 704 N N . PRO B 1 18 ? 7.828 -8.555 -6.789 1 96.69 18 PRO B N 1
ATOM 705 C CA . PRO B 1 18 ? 7.082 -9.344 -5.805 1 96.69 18 PRO B CA 1
ATOM 706 C C . PRO B 1 18 ? 5.699 -9.758 -6.305 1 96.69 18 PRO B C 1
ATOM 708 O O . PRO B 1 18 ? 4.922 -8.906 -6.746 1 96.69 18 PRO B O 1
ATOM 711 N N . CYS B 1 19 ? 5.398 -11.062 -6.207 1 97.62 19 CYS B N 1
ATOM 712 C CA . CYS B 1 19 ? 4.145 -11.617 -6.699 1 97.62 19 CYS B CA 1
ATOM 713 C C . CYS B 1 19 ? 3.402 -12.359 -5.59 1 97.62 19 CYS B C 1
ATOM 715 O O . CYS B 1 19 ? 4.016 -12.789 -4.609 1 97.62 19 CYS B O 1
ATOM 717 N N . ILE B 1 20 ? 2.059 -12.422 -5.766 1 98 20 ILE B N 1
ATOM 718 C CA . ILE B 1 20 ? 1.221 -13.125 -4.797 1 98 20 ILE B CA 1
ATOM 719 C C . ILE B 1 20 ? 1.316 -14.633 -5.027 1 98 20 ILE B C 1
ATOM 721 O O . ILE B 1 20 ? 0.959 -15.125 -6.098 1 98 20 ILE B O 1
ATOM 725 N N . ARG B 1 21 ? 1.878 -15.312 -3.965 1 93.5 21 ARG B N 1
ATOM 726 C CA . ARG B 1 21 ? 1.986 -16.766 -4.023 1 93.5 21 ARG B CA 1
ATOM 727 C C . ARG B 1 21 ? 2.652 -17.219 -5.32 1 93.5 21 ARG B C 1
ATOM 729 O O . ARG B 1 21 ? 3.781 -16.812 -5.617 1 93.5 21 ARG B O 1
ATOM 736 N N . GLY B 1 22 ? 2.16 -17.875 -6.059 1 90.75 22 GLY B N 1
ATOM 737 C CA . GLY B 1 22 ? 2.635 -18.406 -7.324 1 90.75 22 GLY B CA 1
ATOM 738 C C . GLY B 1 22 ? 1.882 -17.844 -8.523 1 90.75 22 GLY B C 1
ATOM 739 O O . GLY B 1 22 ? 1.929 -18.422 -9.609 1 90.75 22 GLY B O 1
ATOM 740 N N . LEU B 1 23 ? 1.271 -16.797 -8.289 1 96.38 23 LEU B N 1
ATOM 741 C CA . LEU B 1 23 ? 0.502 -16.156 -9.352 1 96.38 23 LEU B CA 1
ATOM 742 C C . LEU B 1 23 ? 1.326 -15.078 -10.047 1 96.38 23 LEU B C 1
ATOM 744 O O . LEU B 1 23 ? 2.379 -14.68 -9.539 1 96.38 23 LEU B O 1
ATOM 748 N N . ARG B 1 24 ? 0.879 -14.703 -11.242 1 96.62 24 ARG B N 1
ATOM 749 C CA . ARG B 1 24 ? 1.523 -13.609 -11.961 1 96.62 24 ARG B CA 1
ATOM 750 C C . ARG B 1 24 ? 0.808 -12.289 -11.703 1 96.62 24 ARG B C 1
ATOM 752 O O . ARG B 1 24 ? 0.451 -11.578 -12.648 1 96.62 24 ARG B O 1
ATOM 759 N N . ILE B 1 25 ? 0.43 -12.055 -10.445 1 98.31 25 ILE B N 1
ATOM 760 C CA . ILE B 1 25 ? -0.14 -10.812 -9.938 1 98.31 25 ILE B CA 1
ATOM 761 C C . ILE B 1 25 ? 0.816 -10.18 -8.93 1 98.31 25 ILE B C 1
ATOM 763 O O . ILE B 1 25 ? 1.14 -10.797 -7.906 1 98.31 25 ILE B O 1
ATOM 767 N N . THR B 1 26 ? 1.281 -9.039 -9.242 1 98.12 26 THR B N 1
ATOM 768 C CA . THR B 1 26 ? 2.297 -8.406 -8.414 1 98.12 26 THR B CA 1
ATOM 769 C C . THR B 1 26 ? 1.648 -7.602 -7.289 1 98.12 26 THR B C 1
ATOM 771 O O . THR B 1 26 ? 0.46 -7.277 -7.352 1 98.12 26 THR B O 1
ATOM 774 N N . VAL B 1 27 ? 2.48 -7.25 -6.324 1 98.25 27 VAL B N 1
ATOM 775 C CA . VAL B 1 27 ? 2.088 -6.316 -5.273 1 98.25 27 VAL B CA 1
ATOM 776 C C . VAL B 1 27 ? 1.689 -4.98 -5.898 1 98.25 27 VAL B C 1
ATOM 778 O O . VAL B 1 27 ? 0.697 -4.371 -5.492 1 98.25 27 VAL B O 1
ATOM 781 N N . TYR B 1 28 ? 2.383 -4.578 -6.91 1 97.44 28 TYR B N 1
ATOM 782 C CA . TYR B 1 28 ? 2.104 -3.33 -7.613 1 97.44 28 TYR B CA 1
ATOM 783 C C . TYR B 1 28 ? 0.696 -3.338 -8.195 1 97.44 28 TYR B C 1
ATOM 785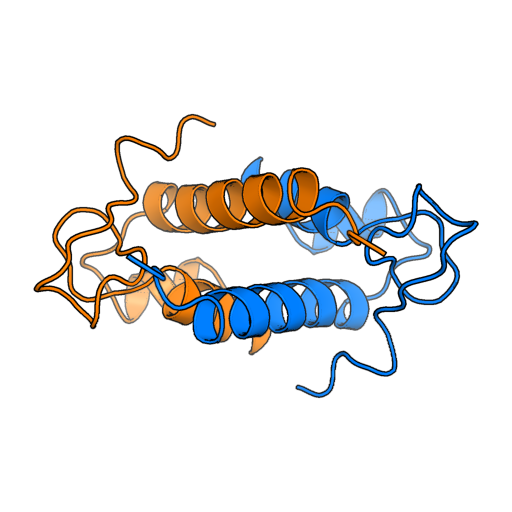 O O . TYR B 1 28 ? -0.017 -2.334 -8.133 1 97.44 28 TYR B O 1
ATOM 793 N N . ASP B 1 29 ? 0.32 -4.414 -8.766 1 98.25 29 ASP B N 1
ATOM 794 C CA . ASP B 1 29 ? -1.017 -4.504 -9.344 1 98.25 29 ASP B CA 1
ATOM 795 C C . ASP B 1 29 ? -2.09 -4.238 -8.289 1 98.25 29 ASP B C 1
ATOM 797 O O . ASP B 1 29 ? -2.977 -3.408 -8.492 1 98.25 29 ASP B O 1
ATOM 801 N N . VAL B 1 30 ? -1.978 -4.926 -7.211 1 98.69 30 VAL B N 1
ATOM 802 C CA . VAL B 1 30 ? -2.979 -4.852 -6.148 1 98.69 30 VAL B CA 1
ATOM 803 C C . VAL B 1 30 ? -3.023 -3.434 -5.582 1 98.69 30 VAL B C 1
ATOM 805 O O . VAL B 1 30 ? -4.098 -2.852 -5.434 1 98.69 30 VAL B O 1
ATOM 808 N N . LEU B 1 31 ? -1.854 -2.898 -5.301 1 98.38 31 LEU B N 1
ATOM 809 C CA . LEU B 1 31 ? -1.807 -1.544 -4.762 1 98.38 31 LEU B CA 1
ATOM 810 C C . LEU B 1 31 ? -2.373 -0.542 -5.762 1 98.38 31 LEU B C 1
ATOM 812 O O . LEU B 1 31 ? -3.021 0.432 -5.371 1 98.38 31 LEU B O 1
ATOM 816 N N . GLY B 1 32 ? -2.117 -0.749 -7.008 1 98.19 32 GLY B N 1
ATOM 817 C CA . GLY B 1 32 ? -2.646 0.114 -8.055 1 98.19 32 GLY B CA 1
ATOM 818 C C . GLY B 1 32 ? -4.164 0.113 -8.109 1 98.19 32 GLY B C 1
ATOM 819 O O . GLY B 1 32 ? -4.785 1.169 -8.242 1 98.19 32 GLY B O 1
ATOM 820 N N . TRP B 1 33 ? -4.766 -1.067 -8.031 1 98.56 33 TRP B N 1
ATOM 821 C CA . TRP B 1 33 ? -6.223 -1.161 -8.039 1 98.56 33 TRP B CA 1
ATOM 822 C C . TRP B 1 33 ? -6.82 -0.437 -6.836 1 98.56 33 TRP B C 1
ATOM 824 O O . TRP B 1 33 ? -7.785 0.321 -6.977 1 98.56 33 TRP B O 1
ATOM 834 N N . LEU B 1 34 ? -6.199 -0.667 -5.66 1 98 34 LEU B N 1
ATOM 835 C CA . LEU B 1 34 ? -6.664 0.023 -4.461 1 98 34 LEU B CA 1
ATOM 836 C C . LEU B 1 34 ? -6.543 1.535 -4.625 1 98 34 LEU B C 1
ATOM 838 O O . LEU B 1 34 ? -7.441 2.279 -4.234 1 98 34 LEU B O 1
ATOM 842 N N . ALA B 1 35 ? -5.484 1.973 -5.238 1 97.56 35 ALA B N 1
ATOM 843 C CA . ALA B 1 35 ? -5.238 3.396 -5.453 1 97.56 35 ALA B CA 1
ATOM 844 C C . ALA B 1 35 ? -6.293 4.004 -6.375 1 97.56 35 ALA B C 1
ATOM 846 O O . ALA B 1 35 ? -6.648 5.176 -6.238 1 97.56 35 ALA B O 1
ATOM 847 N N . GLU B 1 36 ? -6.793 3.217 -7.23 1 96.62 36 GLU B N 1
ATOM 848 C CA . GLU B 1 36 ? -7.805 3.672 -8.18 1 96.62 36 GLU B CA 1
ATOM 849 C C . GLU B 1 36 ? -9.195 3.666 -7.555 1 96.62 36 GLU B C 1
ATOM 851 O O . GLU B 1 36 ? -10.172 4.078 -8.188 1 96.62 36 GLU B O 1
ATOM 856 N N . GLY B 1 37 ? -9.312 3.119 -6.379 1 95.62 37 GLY B N 1
ATOM 857 C CA . GLY B 1 37 ? -10.562 3.209 -5.645 1 95.62 37 GLY B CA 1
ATOM 858 C C . GLY B 1 37 ? -11.336 1.905 -5.621 1 95.62 37 GLY B C 1
ATOM 859 O O . GLY B 1 37 ? -12.438 1.842 -5.078 1 95.62 37 GLY B O 1
ATOM 860 N N . MET B 1 38 ? -10.742 0.94 -6.176 1 97.25 38 MET B N 1
ATOM 861 C CA . MET B 1 38 ? -11.422 -0.347 -6.09 1 97.25 38 MET B CA 1
ATOM 862 C C . MET B 1 38 ? -11.422 -0.865 -4.652 1 97.25 38 MET B C 1
ATOM 864 O O . MET B 1 38 ? -10.422 -0.757 -3.949 1 97.25 38 MET B O 1
ATOM 868 N N . SER B 1 39 ? -12.562 -1.438 -4.254 1 96.44 39 SER B N 1
ATOM 869 C CA . SER B 1 39 ? -12.641 -2.072 -2.941 1 96.44 39 SER B CA 1
ATOM 870 C C . SER B 1 39 ? -12.062 -3.482 -2.977 1 96.44 39 SER B C 1
ATOM 872 O O . SER B 1 39 ? -11.883 -4.062 -4.051 1 96.44 39 SER B O 1
ATOM 874 N N . GLU B 1 40 ? -11.789 -4.004 -1.771 1 97.25 40 GLU B N 1
ATOM 875 C CA . GLU B 1 40 ? -11.352 -5.391 -1.683 1 97.25 40 GLU B CA 1
ATOM 876 C C . GLU B 1 40 ? -12.352 -6.332 -2.352 1 97.25 40 GLU B C 1
ATOM 878 O O . GLU B 1 40 ? -11.953 -7.242 -3.088 1 97.25 40 GLU B O 1
ATOM 883 N N . VAL B 1 41 ? -13.555 -6.066 -2.092 1 97.31 41 VAL B N 1
ATOM 884 C CA . VAL B 1 41 ? -14.609 -6.918 -2.633 1 97.31 41 VAL B CA 1
ATOM 885 C C . VAL B 1 41 ? -14.578 -6.867 -4.156 1 97.31 41 VAL B C 1
ATOM 887 O O . VAL B 1 41 ? -14.672 -7.906 -4.82 1 97.31 41 VAL B O 1
ATOM 890 N N . GLU B 1 42 ? -14.461 -5.73 -4.746 1 98.31 42 GLU B N 1
ATOM 891 C CA . GLU B 1 42 ? -14.391 -5.574 -6.199 1 98.31 42 GLU B CA 1
ATOM 892 C C . GLU B 1 42 ? -13.18 -6.309 -6.773 1 98.31 42 GLU B C 1
ATOM 894 O O . GLU B 1 42 ? -13.289 -6.98 -7.801 1 98.31 42 GLU B O 1
ATOM 899 N N . ILE B 1 43 ? -12.062 -6.234 -6.145 1 98.69 43 ILE B N 1
ATOM 900 C CA . ILE B 1 43 ? -10.836 -6.875 -6.605 1 98.69 43 ILE B CA 1
ATOM 901 C C . ILE B 1 43 ? -11.008 -8.391 -6.594 1 98.69 43 ILE B C 1
ATOM 903 O O . ILE B 1 43 ? -10.672 -9.07 -7.566 1 98.69 43 ILE B O 1
ATOM 907 N N . LEU B 1 44 ? -11.562 -8.914 -5.508 1 98.5 44 LEU B N 1
ATOM 908 C CA . LEU B 1 44 ? -11.727 -10.359 -5.375 1 98.5 44 LEU B CA 1
ATOM 909 C C . LEU B 1 44 ? -12.734 -10.891 -6.387 1 98.5 44 LEU B C 1
ATOM 911 O O . LEU B 1 44 ? -12.617 -12.031 -6.852 1 98.5 44 LEU B O 1
ATOM 915 N N . ASP B 1 45 ? -13.719 -10.07 -6.746 1 98.62 45 ASP B N 1
ATOM 916 C CA . ASP B 1 45 ? -14.68 -10.438 -7.781 1 98.62 45 ASP B CA 1
ATOM 917 C C . ASP B 1 45 ? -14.008 -10.531 -9.148 1 98.62 45 ASP B C 1
ATOM 919 O O . ASP B 1 45 ? -14.305 -11.438 -9.93 1 98.62 45 ASP B O 1
ATOM 923 N N . ASP B 1 46 ? -13.086 -9.68 -9.453 1 98.44 46 ASP B N 1
ATOM 924 C CA . ASP B 1 46 ? -12.398 -9.617 -10.742 1 98.44 46 ASP B CA 1
ATOM 925 C C . ASP B 1 46 ? -11.289 -10.672 -10.828 1 98.44 46 ASP B C 1
ATOM 927 O O . ASP B 1 46 ? -10.961 -11.141 -11.914 1 98.44 46 ASP B O 1
ATOM 931 N N . TYR B 1 47 ? -10.727 -10.961 -9.672 1 98.5 47 TYR B N 1
ATOM 932 C CA . TYR B 1 47 ? -9.648 -11.938 -9.57 1 98.5 47 TYR B CA 1
ATOM 933 C C . TYR B 1 47 ? -9.953 -12.969 -8.492 1 98.5 47 TYR B C 1
ATOM 935 O O . TYR B 1 47 ? -9.367 -12.93 -7.402 1 98.5 47 TYR B O 1
ATOM 943 N N . PRO B 1 48 ? -10.805 -13.867 -8.859 1 98.25 48 PRO B N 1
ATOM 944 C CA . PRO B 1 48 ? -11.273 -14.828 -7.859 1 98.25 48 PRO B CA 1
ATOM 945 C C . PRO B 1 48 ? -10.164 -15.734 -7.34 1 98.25 48 PRO B C 1
ATOM 947 O O . PRO B 1 48 ? -10.336 -16.422 -6.328 1 98.25 48 PRO B O 1
ATOM 950 N N . GLU B 1 49 ? -9.031 -15.773 -8.008 1 98.06 49 GLU B N 1
ATOM 951 C CA . GLU B 1 49 ? -7.879 -16.531 -7.535 1 98.06 49 GLU B CA 1
ATOM 952 C C . GLU B 1 49 ? -7.25 -15.883 -6.312 1 98.06 49 GLU B C 1
ATOM 954 O O . GLU B 1 49 ? -6.457 -16.5 -5.605 1 98.06 49 GLU B O 1
ATOM 959 N N . LEU B 1 50 ? -7.578 -14.688 -6.082 1 98.44 50 LEU B N 1
ATOM 960 C CA . LEU B 1 50 ? -7.043 -13.969 -4.93 1 98.44 50 LEU B CA 1
ATOM 961 C C . LEU B 1 50 ? -7.91 -14.203 -3.697 1 98.44 50 LEU B C 1
ATOM 963 O O . LEU B 1 50 ? -9.094 -14.508 -3.816 1 98.44 50 LEU B O 1
ATOM 967 N N . GLU B 1 51 ? -7.25 -14.039 -2.5 1 97.12 51 GLU B N 1
ATOM 968 C CA . GLU B 1 51 ? -7.926 -14.062 -1.207 1 97.12 51 GLU B CA 1
ATOM 969 C C . GLU B 1 51 ? -7.723 -12.75 -0.459 1 97.12 51 GLU B C 1
ATOM 971 O O . GLU B 1 51 ? -6.789 -12 -0.75 1 97.12 51 GLU B O 1
ATOM 976 N N . SER B 1 52 ? -8.633 -12.555 0.526 1 96.88 52 SER B N 1
ATOM 977 C CA . SER B 1 52 ? -8.523 -11.344 1.334 1 96.88 52 SER B CA 1
ATOM 978 C C . SER B 1 52 ? -7.133 -11.219 1.957 1 96.88 52 SER B C 1
ATOM 980 O O . SER B 1 52 ? -6.559 -10.133 1.997 1 96.88 52 SER B O 1
ATOM 982 N N . ASN B 1 53 ? -6.652 -12.344 2.387 1 96.62 53 ASN B N 1
ATOM 983 C CA . ASN B 1 53 ? -5.336 -12.344 3.014 1 96.62 53 ASN B CA 1
ATOM 984 C C . ASN B 1 53 ? -4.242 -11.945 2.025 1 96.62 53 ASN B C 1
ATOM 986 O O . ASN B 1 53 ? -3.215 -11.391 2.418 1 96.62 53 ASN B O 1
ATOM 990 N N . ASP B 1 54 ? -4.418 -12.18 0.795 1 98.06 54 ASP B N 1
ATOM 991 C CA . ASP B 1 54 ? -3.453 -11.766 -0.219 1 98.06 54 ASP B CA 1
ATOM 992 C C . ASP B 1 54 ? -3.373 -10.242 -0.31 1 98.06 54 ASP B C 1
ATOM 994 O O . ASP B 1 54 ? -2.283 -9.68 -0.429 1 98.06 54 ASP B O 1
ATOM 998 N N . ILE B 1 55 ? -4.559 -9.625 -0.237 1 98.25 55 ILE B N 1
ATOM 999 C CA . ILE B 1 55 ? -4.613 -8.172 -0.304 1 98.25 55 ILE B CA 1
ATOM 1000 C C . ILE B 1 55 ? -3.926 -7.57 0.921 1 98.25 55 ILE B C 1
ATOM 1002 O O . ILE B 1 55 ? -3.094 -6.672 0.795 1 98.25 55 ILE B O 1
ATOM 1006 N N . ARG B 1 56 ? -4.207 -8.148 2.053 1 97.5 56 ARG B N 1
ATOM 1007 C CA . ARG B 1 56 ? -3.588 -7.66 3.281 1 97.5 56 ARG B CA 1
ATOM 1008 C C . ARG B 1 56 ? -2.076 -7.859 3.244 1 97.5 56 ARG B C 1
ATOM 1010 O O . ARG B 1 56 ? -1.321 -7.016 3.732 1 97.5 56 ARG B O 1
ATOM 1017 N N . ALA B 1 57 ? -1.65 -8.977 2.736 1 98.31 57 ALA B N 1
ATOM 1018 C CA . ALA B 1 57 ? -0.221 -9.25 2.623 1 98.31 57 ALA B CA 1
ATOM 1019 C C . ALA B 1 57 ? 0.472 -8.219 1.743 1 98.31 57 ALA B C 1
ATOM 1021 O O . ALA B 1 57 ? 1.586 -7.781 2.043 1 98.31 57 ALA B O 1
ATOM 1022 N N . CYS B 1 58 ? -0.163 -7.816 0.652 1 98.56 58 CYS B N 1
ATOM 1023 C CA . CYS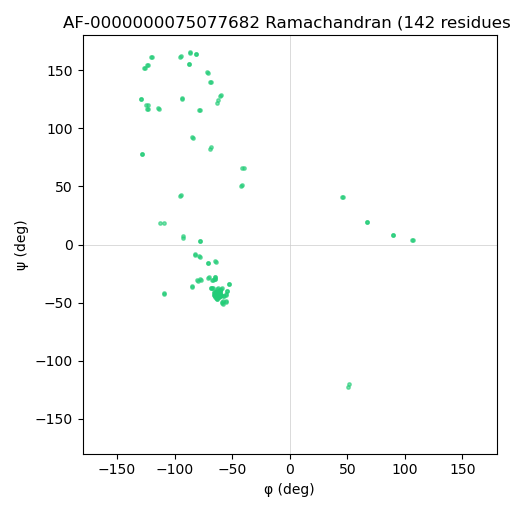 B 1 58 ? 0.402 -6.781 -0.206 1 98.56 58 CYS B CA 1
ATOM 1024 C C . CYS B 1 58 ? 0.585 -5.477 0.561 1 98.56 58 CYS B C 1
ATOM 1026 O O . CYS B 1 58 ? 1.625 -4.824 0.447 1 98.56 58 CYS B O 1
ATOM 1028 N N . LEU B 1 59 ? -0.422 -5.148 1.319 1 98.44 59 LEU B N 1
ATOM 1029 C CA . LEU B 1 59 ? -0.378 -3.918 2.105 1 98.44 59 LEU B CA 1
ATOM 1030 C C . LEU B 1 59 ? 0.712 -3.992 3.17 1 98.44 59 LEU B C 1
ATOM 1032 O O . LEU B 1 59 ? 1.458 -3.031 3.367 1 98.44 59 LEU B O 1
ATOM 1036 N N . ALA B 1 60 ? 0.819 -5.082 3.824 1 98.19 60 ALA B N 1
ATOM 1037 C CA . ALA B 1 60 ? 1.841 -5.27 4.852 1 98.19 60 ALA B CA 1
ATOM 1038 C C . ALA B 1 60 ? 3.24 -5.227 4.246 1 98.19 60 ALA B C 1
ATOM 1040 O O . ALA B 1 60 ? 4.152 -4.617 4.816 1 98.19 60 ALA B O 1
ATOM 1041 N N . PHE B 1 61 ? 3.41 -5.895 3.133 1 97.5 61 PHE B N 1
ATOM 1042 C CA . PHE B 1 61 ? 4.676 -5.879 2.408 1 97.5 61 PHE B CA 1
ATOM 1043 C C . PHE B 1 61 ? 5.094 -4.453 2.076 1 97.5 61 PHE B C 1
ATOM 1045 O O . PHE B 1 61 ? 6.23 -4.059 2.338 1 97.5 61 PHE B O 1
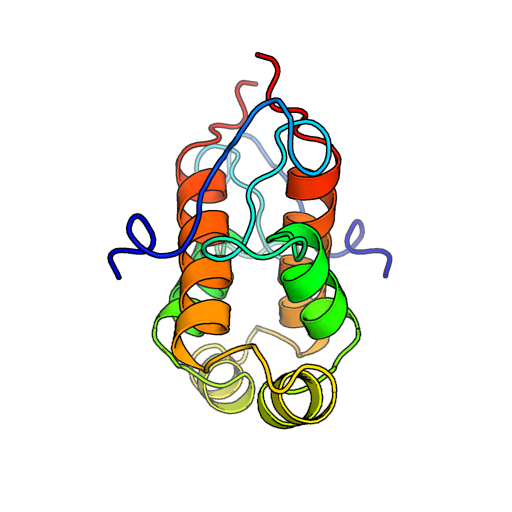ATOM 1052 N N . ALA B 1 62 ? 4.141 -3.703 1.513 1 96.94 62 ALA B N 1
ATOM 1053 C CA . ALA B 1 62 ? 4.418 -2.322 1.125 1 96.94 62 ALA B CA 1
ATOM 1054 C C . ALA B 1 62 ? 4.73 -1.462 2.346 1 96.94 62 ALA B C 1
ATOM 1056 O O . ALA B 1 62 ? 5.613 -0.603 2.299 1 96.94 62 ALA B O 1
ATOM 1057 N N . ALA B 1 63 ? 3.996 -1.663 3.406 1 96.69 63 ALA B N 1
ATOM 1058 C CA . ALA B 1 63 ? 4.258 -0.926 4.641 1 96.69 63 ALA B CA 1
ATOM 1059 C 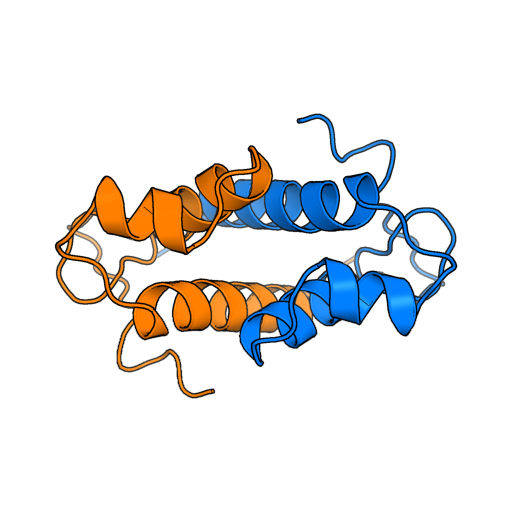C . ALA B 1 63 ? 5.68 -1.175 5.133 1 96.69 63 ALA B C 1
ATOM 1061 O O . ALA B 1 63 ? 6.402 -0.231 5.461 1 96.69 63 ALA B O 1
ATOM 1062 N N . GLU B 1 64 ? 6.07 -2.381 5.199 1 94.62 64 GLU B N 1
ATOM 1063 C CA . GLU B 1 64 ? 7.406 -2.723 5.676 1 94.62 64 GLU B CA 1
ATOM 1064 C C . GLU B 1 64 ? 8.484 -2.123 4.773 1 94.62 64 GLU B C 1
ATOM 1066 O O . GLU B 1 64 ? 9.516 -1.658 5.254 1 94.62 64 GLU B O 1
ATOM 1071 N N . ARG B 1 65 ? 8.289 -2.18 3.51 1 92.44 65 ARG B N 1
ATOM 1072 C CA . ARG B 1 65 ? 9.234 -1.568 2.58 1 92.44 65 ARG B CA 1
ATOM 1073 C C . ARG B 1 65 ? 9.398 -0.081 2.869 1 92.44 65 ARG B C 1
ATOM 1075 O O . ARG B 1 65 ? 10.523 0.434 2.873 1 92.44 65 ARG B O 1
ATOM 1082 N N . GLU B 1 66 ? 8.281 0.616 3.111 1 92.62 66 GLU B N 1
ATOM 1083 C CA . GLU B 1 66 ? 8.336 2.051 3.377 1 92.62 66 GLU B CA 1
ATOM 1084 C C . GLU B 1 66 ? 8.961 2.334 4.742 1 92.62 66 GLU B C 1
ATOM 1086 O O . GLU B 1 66 ? 9.562 3.391 4.945 1 92.62 66 GLU B O 1
ATOM 1091 N N . HIS B 1 67 ? 8.789 1.384 5.59 1 90 67 HIS B N 1
ATOM 1092 C CA . HIS B 1 67 ? 9.414 1.546 6.898 1 90 67 HIS B CA 1
ATOM 1093 C C . HIS B 1 67 ? 10.93 1.468 6.801 1 90 67 HIS B C 1
ATOM 1095 O O . HIS B 1 67 ? 11.641 2.205 7.492 1 90 67 HIS B O 1
ATOM 1101 N N . SER B 1 68 ? 11.305 0.619 5.965 1 85.12 68 SER B N 1
ATOM 1102 C CA . SER B 1 68 ? 12.727 0.296 5.887 1 85.12 68 SER B CA 1
ATOM 1103 C C . SER B 1 68 ? 13.469 1.284 4.992 1 85.12 68 SER B C 1
ATOM 1105 O O . SER B 1 68 ? 14.672 1.496 5.16 1 85.12 68 SER B O 1
ATOM 1107 N N . LEU B 1 69 ? 12.75 1.688 3.938 1 72.62 69 LEU B N 1
ATOM 1108 C CA . LEU B 1 69 ? 13.406 2.611 3.016 1 72.62 69 LEU B CA 1
ATOM 1109 C C . LEU B 1 69 ? 13.617 3.975 3.668 1 72.62 69 LEU B C 1
ATOM 1111 O O . LEU B 1 69 ? 12.68 4.555 4.215 1 72.62 69 LEU B O 1
ATOM 1115 N N . ALA B 1 70 ? 14.695 4.031 4.441 1 55.97 70 ALA B N 1
ATOM 1116 C CA . ALA B 1 70 ? 15.109 5.336 4.945 1 55.97 70 ALA B CA 1
ATOM 1117 C C . ALA B 1 70 ? 15.484 6.273 3.803 1 55.97 70 ALA B C 1
ATOM 1119 O O . ALA B 1 70 ? 15.906 5.824 2.734 1 55.97 70 ALA B O 1
ATOM 1120 N N . ALA B 1 71 ? 14.828 7.523 3.713 1 50.56 71 ALA B N 1
ATOM 1121 C CA . ALA B 1 71 ? 15.398 8.477 2.768 1 50.56 71 ALA B CA 1
ATOM 1122 C C . ALA B 1 71 ? 16.922 8.477 2.834 1 50.56 71 ALA B C 1
ATOM 1124 O O . ALA B 1 71 ? 17.516 8.914 3.828 1 50.56 71 ALA B O 1
ATOM 1125 N N . ILE B 1 72 ? 17.422 7.344 2.434 1 44.22 72 ILE B N 1
ATOM 1126 C CA . ILE B 1 72 ? 18.859 7.551 2.373 1 44.22 72 ILE B CA 1
ATOM 1127 C C . ILE B 1 72 ? 19.156 8.922 1.769 1 44.22 72 ILE B C 1
ATOM 1129 O O . ILE B 1 72 ? 18.859 9.172 0.597 1 44.22 72 ILE B O 1
ATOM 1133 N N . ILE B 1 73 ? 18.594 9.828 2.244 1 33.69 73 ILE B N 1
ATOM 1134 C CA . ILE B 1 73 ? 19.344 11.055 1.961 1 33.69 73 ILE B CA 1
ATOM 1135 C C . ILE B 1 73 ? 20.734 10.961 2.561 1 33.69 73 ILE B C 1
ATOM 1137 O O . ILE B 1 73 ? 20.922 10.43 3.66 1 33.69 73 ILE B O 1
#